Protein AF-A0A970XTF4-F1 (afdb_monomer_lite)

Sequence (56 aa):
MVAFKEQLAARGYKITPQRRLILEALNDADRHLSADEVAAQVKKIEPSISLATIYR

Foldseek 3Di:
DVVVVVVCVVVVHDCDPLNVLLVVLCVPDPDDDDLVRSVVNSCVVVVPDDSVNSVD

Structure (mmCIF, N/CA/C/O backbone):
data_AF-A0A970XTF4-F1
#
_entry.id   AF-A0A970XTF4-F1
#
loop_
_atom_site.group_PDB
_atom_site.id
_atom_site.type_symbol
_atom_site.label_atom_id
_atom_site.label_alt_id
_atom_site.label_comp_id
_atom_site.label_asym_id
_atom_site.label_entity_id
_atom_site.label_seq_id
_atom_site.pdbx_PDB_ins_code
_atom_site.Cartn_x
_atom_site.Cartn_y
_atom_site.Cartn_z
_atom_site.occupancy
_atom_site.B_iso_or_equiv
_atom_site.auth_seq_id
_atom_site.auth_comp_id
_atom_site.auth_asym_id
_atom_site.auth_atom_id
_atom_site.pdbx_PDB_model_num
ATOM 1 N N . MET A 1 1 ? 11.859 -3.903 -7.283 1.00 64.88 1 MET A N 1
ATOM 2 C CA . MET A 1 1 ? 10.958 -2.727 -7.210 1.00 64.88 1 MET A CA 1
ATOM 3 C C . MET A 1 1 ? 11.303 -1.573 -8.169 1.00 64.88 1 MET A C 1
ATOM 5 O O . MET A 1 1 ? 10.376 -1.059 -8.786 1.00 64.88 1 MET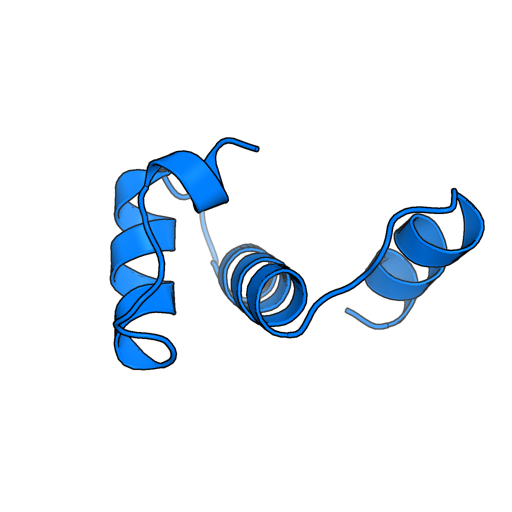 A O 1
ATOM 9 N N . VAL A 1 2 ? 12.575 -1.155 -8.314 1.00 65.94 2 VAL A N 1
ATOM 10 C CA . VAL A 1 2 ? 12.979 -0.003 -9.166 1.00 65.94 2 VAL A CA 1
ATOM 11 C C . VAL A 1 2 ? 12.482 -0.146 -10.613 1.00 65.94 2 VAL A C 1
ATOM 13 O O . VAL A 1 2 ? 11.721 0.699 -11.074 1.00 65.94 2 VAL A O 1
ATOM 16 N N . ALA A 1 3 ? 12.740 -1.296 -11.244 1.00 79.69 3 ALA A N 1
ATOM 17 C CA . ALA A 1 3 ? 12.331 -1.553 -12.627 1.00 79.69 3 ALA A CA 1
ATOM 18 C C . ALA A 1 3 ? 10.811 -1.445 -12.872 1.00 79.69 3 ALA A C 1
ATOM 20 O O . ALA A 1 3 ? 10.390 -0.925 -13.898 1.00 79.69 3 ALA A O 1
ATOM 21 N N . PHE A 1 4 ? 9.961 -1.892 -11.937 1.00 85.81 4 PHE A N 1
ATOM 22 C CA . PHE A 1 4 ? 8.505 -1.850 -12.135 1.00 85.81 4 PHE A CA 1
ATOM 23 C C . PHE A 1 4 ? 7.940 -0.432 -11.975 1.00 85.81 4 PHE A C 1
ATOM 25 O O . PHE A 1 4 ? 7.101 0.003 -12.762 1.00 85.81 4 PHE A O 1
ATOM 32 N N . LYS A 1 5 ? 8.446 0.332 -10.997 1.00 84.94 5 LYS A N 1
ATOM 33 C CA . LYS A 1 5 ? 8.088 1.750 -10.829 1.00 84.94 5 LYS A CA 1
ATOM 34 C C . LYS A 1 5 ? 8.527 2.577 -12.046 1.00 84.94 5 LYS A C 1
ATOM 36 O O . LYS A 1 5 ? 7.751 3.403 -12.520 1.00 84.94 5 LYS A O 1
ATOM 41 N N . GLU A 1 6 ? 9.719 2.317 -12.581 1.00 87.81 6 GLU A N 1
ATOM 42 C CA . GLU A 1 6 ? 10.235 2.951 -13.803 1.00 87.81 6 GLU A CA 1
ATOM 43 C C . GLU A 1 6 ? 9.400 2.599 -15.037 1.00 87.81 6 GLU A C 1
ATOM 45 O O . GLU A 1 6 ? 9.052 3.486 -15.810 1.00 87.81 6 GLU A O 1
ATOM 50 N N 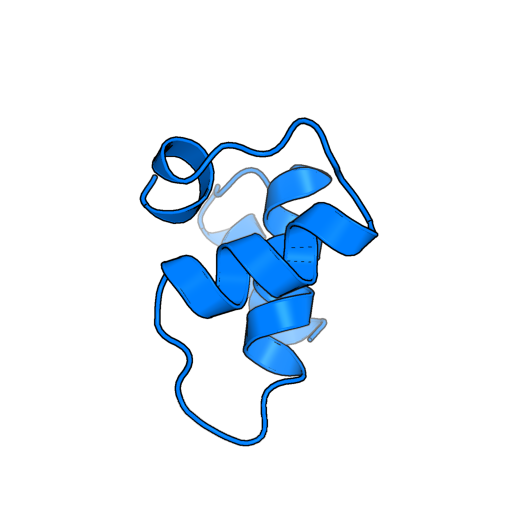. GLN A 1 7 ? 8.999 1.333 -15.193 1.00 92.00 7 GLN A N 1
ATOM 51 C CA . GLN A 1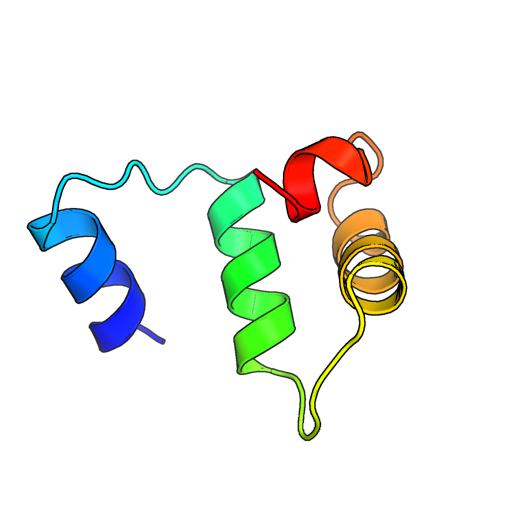 7 ? 8.109 0.904 -16.276 1.00 92.00 7 GLN A CA 1
ATOM 52 C C . GLN A 1 7 ? 6.752 1.614 -16.231 1.00 92.00 7 GLN A C 1
ATOM 54 O O . GLN A 1 7 ? 6.231 2.019 -17.271 1.00 92.00 7 GLN A O 1
ATOM 59 N N . LEU A 1 8 ? 6.172 1.784 -15.040 1.00 92.12 8 LEU A N 1
ATOM 60 C CA . LEU A 1 8 ? 4.916 2.514 -14.875 1.00 92.12 8 LEU A CA 1
ATOM 61 C C . LEU A 1 8 ? 5.088 4.006 -15.197 1.00 92.12 8 LEU A C 1
ATOM 63 O O . LEU A 1 8 ? 4.268 4.574 -15.918 1.00 92.12 8 LEU A O 1
ATOM 67 N N . ALA A 1 9 ? 6.174 4.625 -14.731 1.00 89.25 9 ALA A N 1
ATOM 68 C CA . ALA A 1 9 ? 6.479 6.022 -15.030 1.00 89.25 9 ALA A CA 1
ATOM 69 C C . ALA A 1 9 ? 6.722 6.254 -16.534 1.00 89.25 9 ALA A C 1
ATOM 71 O O . ALA A 1 9 ? 6.171 7.196 -17.101 1.00 89.25 9 ALA A O 1
ATOM 72 N N . ALA A 1 10 ? 7.463 5.363 -17.202 1.00 94.00 10 ALA A N 1
ATOM 73 C CA . ALA A 1 10 ? 7.713 5.410 -18.646 1.00 94.00 10 ALA A CA 1
ATOM 74 C C . ALA A 1 10 ? 6.425 5.290 -19.480 1.00 94.00 10 ALA A C 1
ATOM 76 O O . ALA A 1 10 ? 6.352 5.803 -20.593 1.00 94.00 10 ALA A O 1
ATOM 77 N N . ARG A 1 11 ? 5.388 4.649 -18.930 1.00 95.19 11 ARG A N 1
ATOM 78 C CA . ARG A 1 11 ? 4.045 4.556 -19.527 1.00 95.19 11 ARG A CA 1
ATOM 79 C C . ARG A 1 11 ? 3.129 5.733 -19.163 1.00 95.19 11 ARG A C 1
ATOM 81 O O . ARG A 1 11 ? 1.951 5.710 -19.500 1.00 95.19 11 ARG A O 1
ATOM 88 N N . GLY A 1 12 ? 3.640 6.749 -18.466 1.00 95.12 12 GLY A N 1
ATOM 89 C CA . GLY A 1 12 ? 2.881 7.938 -18.070 1.00 95.12 12 GLY A CA 1
ATOM 90 C C . GLY A 1 12 ? 2.003 7.753 -16.828 1.00 95.12 12 GLY A C 1
ATOM 91 O O . GLY A 1 12 ? 1.221 8.645 -16.492 1.00 95.12 12 GLY A O 1
ATOM 92 N N . TYR A 1 13 ? 2.117 6.631 -16.107 1.00 94.69 13 TYR A N 1
ATOM 93 C CA . TYR A 1 13 ? 1.368 6.444 -14.867 1.00 94.69 13 TYR A CA 1
ATOM 94 C C . TYR A 1 13 ? 1.975 7.275 -13.737 1.00 94.69 13 TYR A C 1
ATOM 96 O O . TYR A 1 13 ? 3.136 7.120 -13.357 1.00 94.69 13 TYR A O 1
ATOM 104 N N . LYS A 1 14 ? 1.149 8.136 -13.136 1.00 94.06 14 LYS A N 1
ATOM 105 C CA . LYS A 1 14 ? 1.548 8.934 -11.974 1.00 94.06 14 LYS A CA 1
ATOM 106 C C . LYS A 1 14 ? 1.709 8.049 -10.736 1.00 94.06 14 LYS A C 1
ATOM 108 O O . LYS A 1 14 ? 0.717 7.535 -10.205 1.00 94.06 14 LYS A O 1
ATOM 113 N N . ILE A 1 15 ? 2.941 7.950 -10.242 1.00 92.94 15 ILE A N 1
ATOM 114 C CA . ILE A 1 15 ? 3.288 7.271 -8.988 1.00 92.94 15 ILE A CA 1
ATOM 115 C C . ILE A 1 15 ? 3.101 8.244 -7.819 1.00 92.94 15 ILE A C 1
ATOM 117 O O . ILE A 1 15 ? 3.983 9.029 -7.486 1.00 92.94 15 ILE A O 1
ATOM 121 N N . THR A 1 16 ? 1.914 8.230 -7.214 1.00 93.56 16 THR A N 1
ATOM 122 C CA . THR A 1 16 ? 1.621 9.000 -5.994 1.00 93.56 16 THR A CA 1
ATOM 123 C C . THR A 1 16 ? 2.158 8.281 -4.749 1.00 93.56 16 THR A C 1
ATOM 125 O O . THR A 1 16 ? 2.404 7.073 -4.813 1.00 93.56 16 THR A O 1
ATOM 128 N N . PRO A 1 17 ? 2.292 8.961 -3.592 1.00 92.88 17 PRO A N 1
ATOM 129 C CA . PRO A 1 17 ? 2.679 8.303 -2.342 1.00 92.88 17 PRO A CA 1
ATOM 130 C C . PRO A 1 17 ? 1.790 7.101 -1.985 1.00 92.88 17 PRO A C 1
ATOM 132 O O . PRO A 1 17 ? 2.311 6.046 -1.644 1.00 92.88 17 PRO A O 1
ATOM 135 N N . GLN A 1 18 ? 0.469 7.211 -2.167 1.00 94.44 18 GLN A N 1
ATOM 136 C CA . GLN A 1 18 ? -0.463 6.101 -1.925 1.00 94.44 18 GLN A CA 1
ATOM 137 C C . GLN A 1 18 ? -0.227 4.924 -2.882 1.00 94.44 18 GLN A C 1
ATOM 139 O O . GLN A 1 18 ? -0.116 3.785 -2.441 1.00 94.44 18 GLN A O 1
ATOM 144 N N . ARG A 1 19 ? -0.075 5.185 -4.189 1.00 94.81 19 ARG A N 1
ATOM 145 C CA . ARG A 1 19 ? 0.222 4.132 -5.179 1.00 94.81 19 ARG A CA 1
ATOM 146 C C . ARG A 1 19 ? 1.558 3.456 -4.912 1.00 94.81 19 ARG A C 1
ATOM 148 O O . ARG A 1 19 ? 1.686 2.257 -5.122 1.00 94.81 19 ARG A O 1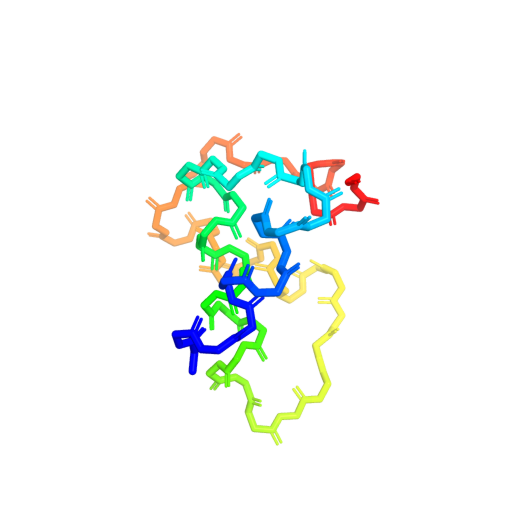
ATOM 155 N N . ARG A 1 20 ? 2.541 4.206 -4.415 1.00 93.81 20 ARG A N 1
ATOM 156 C CA . ARG A 1 20 ? 3.828 3.652 -4.002 1.00 93.81 20 ARG A CA 1
ATOM 157 C C . ARG A 1 20 ? 3.664 2.635 -2.868 1.00 93.81 20 ARG A C 1
ATOM 159 O O . ARG A 1 20 ? 4.239 1.560 -2.980 1.00 93.81 20 ARG A O 1
ATOM 166 N N . LEU A 1 21 ? 2.863 2.947 -1.847 1.00 95.38 21 LEU A N 1
ATOM 167 C CA . LEU A 1 21 ? 2.586 2.024 -0.739 1.00 95.38 21 LEU A CA 1
ATOM 168 C C . LEU A 1 21 ? 1.841 0.765 -1.205 1.00 95.38 21 LEU A C 1
ATOM 170 O O . LEU A 1 21 ? 2.165 -0.331 -0.765 1.00 95.38 21 LEU A O 1
ATOM 174 N N . ILE A 1 22 ? 0.881 0.906 -2.126 1.00 95.50 22 ILE A N 1
ATOM 175 C CA . ILE A 1 22 ? 0.168 -0.241 -2.716 1.00 95.50 22 ILE A CA 1
ATOM 176 C C . ILE A 1 22 ? 1.141 -1.149 -3.477 1.00 95.50 22 ILE A C 1
ATOM 178 O O . ILE A 1 22 ? 1.125 -2.362 -3.298 1.00 95.50 22 ILE A O 1
ATOM 182 N N . LEU A 1 23 ? 2.011 -0.567 -4.307 1.00 94.50 23 LEU A N 1
ATOM 183 C CA . LEU A 1 23 ? 3.015 -1.318 -5.063 1.00 94.50 23 LEU A CA 1
ATOM 184 C C . LEU A 1 23 ? 4.024 -2.023 -4.150 1.00 94.50 23 LEU A C 1
ATOM 186 O O . LEU A 1 23 ? 4.442 -3.129 -4.467 1.00 94.50 23 LEU A O 1
ATOM 190 N N . GLU A 1 24 ? 4.409 -1.393 -3.039 1.00 93.75 24 GLU A N 1
ATOM 191 C CA . GLU A 1 24 ? 5.257 -2.001 -2.007 1.00 93.75 24 GLU A CA 1
ATOM 192 C C . GLU A 1 24 ? 4.543 -3.193 -1.351 1.00 93.75 24 GLU A C 1
ATOM 194 O O . GLU A 1 24 ? 5.081 -4.294 -1.358 1.00 93.75 24 GLU A O 1
ATOM 199 N N . ALA A 1 25 ? 3.286 -3.030 -0.920 1.00 94.38 25 ALA A N 1
ATOM 200 C CA . ALA A 1 25 ? 2.502 -4.120 -0.332 1.00 94.38 25 ALA A CA 1
ATOM 201 C C . ALA A 1 25 ? 2.323 -5.322 -1.279 1.00 94.38 25 ALA A C 1
ATOM 203 O O . ALA A 1 25 ? 2.390 -6.464 -0.837 1.00 94.38 25 ALA A O 1
ATOM 204 N N . LEU A 1 26 ? 2.123 -5.075 -2.578 1.00 94.00 26 LEU A N 1
ATOM 205 C CA . LEU A 1 26 ? 2.024 -6.133 -3.589 1.00 94.00 26 LEU A CA 1
ATOM 206 C C . LEU A 1 26 ? 3.369 -6.811 -3.878 1.00 94.00 26 LEU A C 1
ATOM 208 O O . LEU A 1 26 ? 3.397 -8.003 -4.160 1.00 94.00 26 LEU A O 1
ATOM 212 N N . ASN A 1 27 ? 4.467 -6.055 -3.849 1.00 92.44 27 ASN A N 1
ATOM 213 C CA . ASN A 1 27 ? 5.810 -6.570 -4.111 1.00 92.44 27 ASN A CA 1
ATOM 214 C C . ASN A 1 27 ? 6.342 -7.421 -2.950 1.00 92.44 27 ASN A C 1
ATOM 216 O O . ASN A 1 27 ? 7.073 -8.374 -3.192 1.00 92.44 27 ASN A O 1
ATOM 220 N N . ASP A 1 28 ? 5.998 -7.056 -1.717 1.00 92.25 28 ASP A N 1
ATOM 221 C CA . ASP A 1 28 ? 6.511 -7.702 -0.505 1.00 92.25 28 ASP A CA 1
ATOM 222 C C . ASP A 1 28 ? 5.674 -8.923 -0.085 1.00 92.25 28 ASP A C 1
ATOM 224 O O . ASP A 1 28 ? 5.994 -9.595 0.893 1.00 92.25 28 ASP A O 1
ATOM 228 N N . ALA A 1 29 ? 4.582 -9.208 -0.797 1.00 93.69 29 ALA A N 1
ATOM 229 C CA . ALA A 1 29 ? 3.726 -10.346 -0.515 1.00 93.69 29 ALA A CA 1
ATOM 230 C C . ALA A 1 29 ? 4.268 -11.632 -1.157 1.00 93.69 29 ALA A C 1
ATOM 232 O O . ALA A 1 29 ? 4.362 -11.737 -2.378 1.00 93.69 29 ALA A O 1
ATOM 233 N N . ASP A 1 30 ? 4.503 -12.663 -0.344 1.00 94.62 30 ASP A N 1
ATOM 234 C CA . ASP A 1 30 ? 4.914 -14.001 -0.814 1.00 94.62 30 ASP A CA 1
ATOM 235 C C . ASP A 1 30 ? 3.776 -14.801 -1.478 1.00 94.62 30 ASP A C 1
ATOM 237 O O . ASP A 1 30 ? 3.953 -15.938 -1.919 1.00 94.62 30 ASP A O 1
ATOM 241 N N . ARG A 1 31 ? 2.570 -14.229 -1.526 1.00 96.12 31 ARG A N 1
ATOM 242 C CA . ARG A 1 31 ? 1.380 -14.822 -2.136 1.00 96.12 31 ARG A CA 1
ATOM 243 C C . ARG A 1 31 ? 0.512 -13.752 -2.775 1.00 96.12 31 ARG A C 1
ATOM 245 O O . ARG A 1 31 ? 0.616 -12.570 -2.458 1.00 96.12 31 ARG A O 1
ATOM 252 N N . HIS A 1 32 ? -0.432 -14.186 -3.602 1.00 96.06 32 HIS A N 1
ATOM 253 C CA . HIS A 1 32 ? -1.484 -13.296 -4.071 1.00 96.06 32 HIS A CA 1
ATOM 254 C C . HIS A 1 32 ? -2.344 -12.805 -2.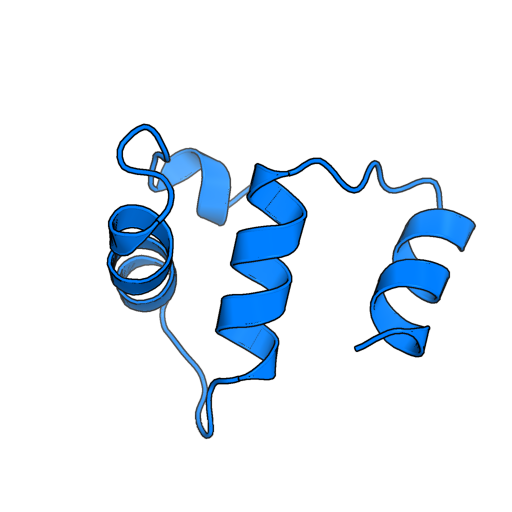900 1.00 96.06 32 HIS A C 1
ATOM 256 O O . HIS A 1 32 ? -2.795 -13.589 -2.055 1.00 96.06 32 HIS A O 1
ATOM 262 N N . LEU A 1 33 ? -2.542 -11.489 -2.867 1.00 96.44 33 LEU A N 1
ATOM 263 C CA . LEU A 1 33 ? -3.396 -10.799 -1.912 1.00 96.44 33 LEU A CA 1
ATOM 264 C C . LEU A 1 33 ? -4.721 -10.432 -2.578 1.00 96.44 33 LEU A C 1
ATOM 266 O O . LEU A 1 33 ? -4.758 -10.006 -3.733 1.00 96.44 33 LEU A O 1
ATOM 270 N N . SER A 1 34 ? -5.804 -10.549 -1.821 1.00 97.62 34 SER A N 1
ATOM 271 C CA . SER A 1 34 ? -7.073 -9.901 -2.144 1.00 97.62 34 SER A CA 1
ATOM 272 C C . SER A 1 34 ? -6.978 -8.384 -1.945 1.00 97.62 34 SER A C 1
ATOM 274 O O . SER A 1 34 ? -6.119 -7.883 -1.216 1.00 97.62 34 SER A O 1
ATOM 276 N N . ALA A 1 35 ? -7.888 -7.629 -2.566 1.00 96.31 35 ALA A N 1
ATOM 277 C CA . ALA A 1 35 ? -7.922 -6.173 -2.418 1.00 96.31 35 ALA A CA 1
ATOM 278 C C . ALA A 1 35 ? -8.120 -5.737 -0.954 1.00 96.31 35 ALA A C 1
ATOM 280 O O . ALA A 1 35 ? -7.508 -4.763 -0.517 1.00 96.31 35 ALA A O 1
ATOM 281 N N . ASP A 1 36 ? -8.925 -6.476 -0.186 1.00 97.00 36 ASP A N 1
ATOM 282 C CA . ASP A 1 36 ? -9.135 -6.229 1.242 1.00 97.00 36 ASP A CA 1
ATOM 283 C C . ASP A 1 36 ? -7.865 -6.461 2.068 1.00 97.00 36 ASP A C 1
ATOM 285 O O . ASP A 1 36 ? -7.565 -5.679 2.971 1.00 97.00 36 ASP A O 1
ATOM 289 N N . GLU A 1 37 ? -7.069 -7.478 1.730 1.00 97.50 37 GLU A N 1
ATOM 290 C CA . GLU A 1 37 ? -5.782 -7.730 2.387 1.00 97.50 37 GLU A CA 1
ATOM 291 C C . GLU A 1 37 ? -4.762 -6.632 2.075 1.00 97.50 37 GLU A C 1
ATOM 293 O O . GLU A 1 37 ? -4.101 -6.132 2.989 1.00 97.50 37 GLU A O 1
ATOM 298 N N . VAL A 1 38 ? -4.688 -6.187 0.815 1.00 97.31 38 VAL A N 1
ATOM 299 C CA . VAL A 1 38 ? -3.855 -5.035 0.431 1.00 97.31 38 VAL A CA 1
ATOM 300 C C . VAL A 1 38 ? -4.303 -3.789 1.194 1.00 97.31 38 VAL A C 1
ATOM 302 O O . VAL A 1 38 ? -3.475 -3.087 1.776 1.00 97.31 38 VAL A O 1
ATOM 305 N N . ALA A 1 39 ? -5.611 -3.524 1.253 1.00 97.06 39 ALA A N 1
ATOM 306 C CA . ALA A 1 39 ? -6.156 -2.392 1.993 1.00 97.06 39 ALA A CA 1
ATOM 307 C C . ALA A 1 39 ? -5.790 -2.463 3.482 1.00 97.06 39 ALA A C 1
ATOM 309 O O . ALA A 1 39 ? -5.359 -1.462 4.052 1.00 97.06 39 ALA A O 1
ATOM 310 N N . ALA A 1 40 ? -5.922 -3.634 4.108 1.00 96.12 40 ALA A N 1
ATOM 311 C CA . ALA A 1 40 ? -5.583 -3.841 5.511 1.00 96.12 40 ALA A CA 1
ATOM 312 C C . ALA A 1 40 ? -4.088 -3.620 5.791 1.00 96.12 40 ALA A C 1
ATOM 314 O O . ALA A 1 40 ? -3.738 -3.053 6.826 1.00 96.12 40 ALA A O 1
ATOM 315 N N . GLN A 1 41 ? -3.203 -4.027 4.878 1.00 96.06 41 GLN A N 1
ATOM 316 C CA . GLN A 1 41 ? -1.763 -3.809 5.010 1.00 96.06 41 GLN A CA 1
ATOM 317 C C . GLN A 1 41 ? -1.394 -2.334 4.828 1.00 96.06 41 GLN A C 1
ATOM 319 O O . GLN A 1 41 ? -0.699 -1.772 5.674 1.00 96.06 41 GLN A O 1
ATOM 324 N N . VAL A 1 42 ? -1.900 -1.682 3.777 1.00 96.75 42 VAL A N 1
ATOM 325 C CA . VAL A 1 42 ? -1.579 -0.278 3.480 1.00 96.75 42 VAL A CA 1
ATOM 326 C C . VAL A 1 42 ? -2.172 0.670 4.527 1.00 96.75 42 VAL A C 1
ATOM 328 O O . VAL A 1 42 ? 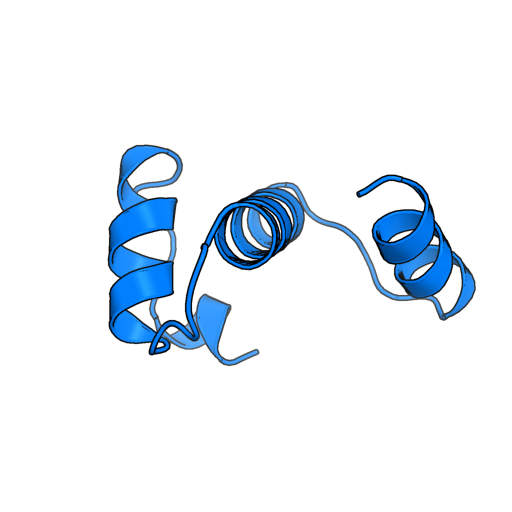-1.510 1.634 4.906 1.00 96.75 42 VAL A O 1
ATOM 331 N N . LYS A 1 43 ? -3.359 0.371 5.079 1.00 97.06 43 LYS A N 1
ATOM 332 C CA . LYS A 1 43 ? -3.990 1.164 6.154 1.00 97.06 43 LYS A CA 1
ATOM 333 C C . LYS A 1 43 ? -3.145 1.294 7.419 1.00 97.06 43 LYS A C 1
ATOM 335 O O . LYS A 1 43 ? -3.332 2.253 8.161 1.00 97.06 43 LYS A O 1
ATOM 340 N N . LYS A 1 44 ? -2.215 0.365 7.669 1.00 96.12 44 LYS A N 1
ATOM 341 C CA . LYS A 1 44 ? -1.276 0.460 8.802 1.00 96.12 44 LYS A CA 1
ATOM 342 C C . LYS A 1 44 ? -0.315 1.645 8.663 1.00 96.12 44 LYS A C 1
ATOM 344 O O . LYS A 1 44 ? 0.200 2.117 9.667 1.00 96.12 44 LYS A O 1
ATOM 349 N N . ILE A 1 45 ? -0.074 2.098 7.431 1.00 96.50 45 ILE A N 1
ATOM 350 C CA . ILE A 1 45 ? 0.849 3.190 7.096 1.00 96.50 45 ILE A CA 1
ATOM 351 C C . ILE A 1 45 ? 0.069 4.443 6.672 1.00 96.50 45 ILE A C 1
ATOM 353 O O . ILE A 1 45 ? 0.429 5.548 7.058 1.00 96.50 45 ILE A O 1
ATOM 357 N N . GLU A 1 46 ? -1.014 4.273 5.908 1.00 96.19 46 GLU A N 1
ATOM 358 C CA . GLU A 1 46 ? -1.879 5.347 5.409 1.00 96.19 46 GLU A CA 1
ATOM 359 C C . GLU A 1 46 ? -3.342 5.092 5.818 1.00 96.19 46 GLU A C 1
ATOM 361 O O . GLU A 1 46 ? -4.106 4.491 5.056 1.00 96.19 46 GLU A O 1
ATOM 366 N N . PRO A 1 47 ? -3.770 5.533 7.017 1.00 96.31 47 PRO A N 1
ATOM 367 C CA . PRO A 1 47 ? -5.116 5.262 7.526 1.00 96.31 47 PRO A CA 1
ATOM 368 C C . PRO A 1 47 ? -6.244 5.862 6.678 1.00 96.31 47 PRO A C 1
ATOM 370 O O . PRO A 1 47 ? -7.372 5.372 6.735 1.00 96.31 47 PRO A O 1
ATOM 373 N N . SER A 1 48 ? -5.960 6.905 5.887 1.00 95.38 48 SER A N 1
ATOM 374 C CA . SER A 1 48 ? -6.965 7.572 5.048 1.00 95.38 48 SER A CA 1
ATOM 375 C C . SER A 1 48 ? -7.295 6.813 3.758 1.00 95.38 48 SER A C 1
ATOM 377 O O . SER A 1 48 ? -8.231 7.182 3.043 1.00 95.38 48 SER A O 1
ATOM 379 N N . ILE A 1 49 ? -6.549 5.749 3.432 1.00 95.00 49 ILE A N 1
ATOM 380 C CA . ILE A 1 49 ? -6.758 5.023 2.182 1.00 95.00 49 ILE A CA 1
ATOM 381 C C . ILE A 1 49 ? -8.091 4.263 2.190 1.00 95.00 49 ILE A C 1
ATOM 383 O O . ILE A 1 49 ? -8.446 3.545 3.130 1.00 95.00 49 ILE A O 1
ATOM 387 N N . SER A 1 50 ? -8.840 4.407 1.097 1.00 95.12 50 SER A N 1
ATOM 388 C CA . SER A 1 50 ? -10.115 3.718 0.892 1.00 95.12 50 SER A CA 1
ATOM 389 C C . SER A 1 50 ? -9.934 2.457 0.049 1.00 95.12 50 SER A C 1
ATOM 391 O O . SER A 1 50 ? -9.053 2.402 -0.810 1.00 95.12 50 SER A O 1
ATOM 393 N N . LEU A 1 51 ? -10.823 1.474 0.217 1.00 96.25 51 LEU A N 1
ATOM 394 C CA . LEU A 1 51 ? -10.847 0.287 -0.644 1.00 96.25 51 LEU A CA 1
ATOM 395 C C . LEU A 1 51 ? -11.072 0.668 -2.122 1.00 96.25 51 LEU A C 1
ATOM 397 O O . LEU A 1 51 ? -10.444 0.108 -3.013 1.00 96.25 51 LEU A O 1
ATOM 401 N N . ALA A 1 52 ? -11.869 1.708 -2.388 1.00 96.81 52 ALA A N 1
ATOM 402 C CA . ALA A 1 52 ? -12.060 2.251 -3.735 1.00 96.81 52 ALA A CA 1
ATOM 403 C C . ALA A 1 52 ? -10.773 2.834 -4.351 1.00 96.81 52 ALA A C 1
ATOM 405 O O . ALA A 1 52 ? -10.667 2.950 -5.568 1.00 96.81 52 ALA A O 1
ATOM 406 N N . THR A 1 53 ? -9.792 3.241 -3.542 1.00 96.00 53 THR A N 1
ATOM 407 C CA . THR A 1 53 ? -8.468 3.652 -4.035 1.00 96.00 53 THR A CA 1
ATOM 408 C C . THR A 1 53 ? -7.620 2.447 -4.436 1.00 96.00 53 THR A C 1
ATOM 410 O O . THR A 1 53 ? -6.848 2.562 -5.376 1.00 96.00 53 THR A O 1
ATOM 413 N N . ILE A 1 54 ? -7.780 1.299 -3.773 1.00 96.50 54 ILE A N 1
ATOM 414 C CA . ILE A 1 54 ? -7.062 0.064 -4.124 1.00 96.50 54 ILE A CA 1
ATOM 415 C C . ILE A 1 54 ? -7.519 -0.477 -5.484 1.00 96.50 54 ILE A C 1
ATOM 417 O O . ILE A 1 54 ? -6.699 -0.942 -6.266 1.00 96.50 54 ILE A O 1
ATOM 421 N N . TYR A 1 55 ? -8.815 -0.380 -5.786 1.00 96.19 55 TYR A N 1
ATOM 422 C CA . TYR A 1 55 ? -9.384 -0.868 -7.046 1.00 96.19 55 TYR A CA 1
ATOM 423 C C . TYR A 1 55 ? -9.149 0.042 -8.273 1.00 96.19 55 TYR A C 1
ATOM 425 O O . TYR A 1 55 ? -9.427 -0.398 -9.386 1.00 96.19 55 TYR A O 1
ATOM 433 N N . ARG A 1 56 ? -8.692 1.294 -8.100 1.00 91.31 56 ARG A N 1
ATOM 434 C CA . ARG A 1 56 ? -8.561 2.309 -9.173 1.00 91.31 56 ARG A CA 1
ATOM 435 C C . ARG A 1 56 ? -7.128 2.494 -9.667 1.00 91.31 56 ARG A C 1
ATOM 437 O O . ARG A 1 56 ? -6.952 2.525 -10.902 1.00 91.31 56 ARG A O 1
#

Secondary structure (DSSP, 8-state):
-HHHHHHHHHTT----HHHHHHHHHHHS-SSPPPHHHHHHHHTTT-TT--HHHH--

Radius of gyration: 11.25 Å; chains: 1; bounding box: 25×24×28 Å

pLDDT: mean 93.21, std 6.27, range [64.88, 97.62]